Protein AF-A0A0K2VBZ2-F1 (afdb_monomer_lite)

InterPro domains:
  IPR001254 Serine proteases, trypsin domain [PF00089] (47-98)
  IPR009003 Peptidase S1, PA clan [SSF50494] (1-97)
  IPR018114 Serine proteases, trypsin family, histidine active site [PS00134] (87-92)

Structure (mmCIF, N/CA/C/O backbone):
data_AF-A0A0K2VBZ2-F1
#
_entry.id   AF-A0A0K2VBZ2-F1
#
loop_
_atom_site.group_PDB
_atom_site.id
_atom_site.type_symbol
_atom_site.label_atom_id
_atom_site.label_alt_id
_atom_site.label_comp_id
_atom_site.label_asym_id
_atom_site.label_entity_id
_atom_site.label_seq_id
_atom_site.pdbx_PDB_ins_code
_atom_site.Cartn_x
_atom_site.Cartn_y
_atom_site.Cartn_z
_atom_site.occupancy
_atom_site.B_iso_or_equiv
_atom_site.auth_seq_id
_atom_site.auth_comp_id
_atom_site.auth_asym_id
_atom_site.auth_atom_id
_atom_site.pdbx_PDB_model_num
ATOM 1 N N . MET A 1 1 ? -36.863 -5.575 47.079 1.00 74.38 1 MET A N 1
ATOM 2 C CA . MET A 1 1 ? -35.529 -6.224 47.007 1.00 74.38 1 MET A CA 1
ATOM 3 C C . MET A 1 1 ? -35.268 -6.855 45.637 1.00 74.38 1 MET A C 1
ATOM 5 O O . MET A 1 1 ? -34.224 -6.582 45.069 1.00 74.38 1 MET A O 1
ATOM 9 N N . TRP A 1 2 ? -36.214 -7.597 45.046 1.00 80.25 2 TRP A N 1
ATOM 10 C CA . TRP A 1 2 ? -36.056 -8.201 43.707 1.00 80.25 2 TRP A CA 1
ATOM 11 C C . TRP A 1 2 ? -35.955 -7.199 42.537 1.00 80.25 2 TRP A C 1
ATOM 13 O O . TRP A 1 2 ? -35.171 -7.414 41.620 1.00 80.25 2 TRP A O 1
ATOM 23 N N . SER A 1 3 ? -36.660 -6.060 42.592 1.00 87.56 3 SER A N 1
ATOM 24 C CA . SER A 1 3 ? -36.559 -5.019 41.548 1.00 87.56 3 SER A CA 1
ATOM 25 C C . SER A 1 3 ? -35.159 -4.415 41.417 1.00 87.56 3 SER A C 1
ATOM 27 O O . SER A 1 3 ? -34.736 -4.112 40.309 1.00 87.56 3 SER A O 1
ATOM 29 N N . LEU A 1 4 ? -34.418 -4.278 42.524 1.00 85.75 4 LEU A N 1
ATOM 30 C CA . LEU A 1 4 ? -33.027 -3.808 42.498 1.00 85.75 4 LEU A CA 1
ATOM 31 C C . LEU A 1 4 ? -32.098 -4.854 41.870 1.00 85.75 4 LEU A C 1
ATOM 33 O O . LEU A 1 4 ? -31.194 -4.495 41.125 1.00 85.75 4 LEU A O 1
ATOM 37 N N . LEU A 1 5 ? -32.357 -6.143 42.116 1.00 88.69 5 LEU A N 1
ATOM 38 C CA . LEU A 1 5 ? -31.575 -7.239 41.545 1.00 88.69 5 LEU A CA 1
ATOM 39 C C . LEU A 1 5 ? -31.740 -7.310 40.019 1.00 88.69 5 LEU A C 1
ATOM 41 O O . LEU A 1 5 ? -30.753 -7.394 39.295 1.00 88.69 5 LEU A O 1
ATOM 45 N N . LEU A 1 6 ? -32.978 -7.195 39.526 1.00 89.62 6 LEU A N 1
ATOM 46 C CA . LEU A 1 6 ? -33.263 -7.141 38.088 1.00 89.62 6 LEU A CA 1
ATOM 47 C C . LEU A 1 6 ? -32.607 -5.924 37.424 1.00 89.62 6 LEU A C 1
ATOM 49 O O . LEU A 1 6 ? -32.053 -6.047 36.336 1.00 89.62 6 LEU A O 1
ATOM 53 N N . PHE A 1 7 ? -32.609 -4.769 38.093 1.00 88.38 7 PHE A N 1
ATOM 54 C CA . PHE A 1 7 ? -31.997 -3.550 37.566 1.00 88.38 7 PHE A CA 1
ATOM 55 C C . PHE A 1 7 ? -30.469 -3.670 37.433 1.00 88.38 7 PHE A C 1
ATOM 57 O O . PHE A 1 7 ? -29.910 -3.322 36.395 1.00 88.38 7 PHE A O 1
ATOM 64 N N . VAL A 1 8 ? -29.792 -4.232 38.441 1.00 90.94 8 VAL A N 1
ATOM 65 C CA . VAL A 1 8 ? -28.335 -4.472 38.414 1.00 90.94 8 VAL A CA 1
ATOM 66 C C . VAL A 1 8 ? -27.952 -5.486 37.336 1.00 90.94 8 VAL A C 1
ATOM 68 O O . VAL A 1 8 ? -26.952 -5.293 36.642 1.00 90.94 8 VAL A O 1
ATOM 71 N N . ILE A 1 9 ? -28.762 -6.532 37.152 1.00 91.94 9 ILE A N 1
ATOM 72 C CA . ILE A 1 9 ? -28.557 -7.526 36.095 1.00 91.94 9 ILE A CA 1
ATOM 73 C C . ILE A 1 9 ? -28.674 -6.845 34.727 1.00 91.94 9 ILE A C 1
ATOM 75 O O . ILE A 1 9 ? -27.728 -6.891 33.947 1.00 91.94 9 ILE A O 1
ATOM 79 N N . VAL A 1 10 ? -29.768 -6.128 34.456 1.00 91.12 10 VAL A N 1
ATOM 80 C CA . VAL A 1 10 ? -29.979 -5.439 33.169 1.00 91.12 10 VAL A CA 1
ATOM 81 C C . VAL A 1 10 ? -28.853 -4.449 32.857 1.00 91.12 10 VAL A C 1
ATOM 83 O O . VAL A 1 10 ? -28.342 -4.442 31.736 1.00 91.12 10 VAL A O 1
ATOM 86 N N . LEU A 1 11 ? -28.412 -3.654 33.835 1.00 85.75 11 LEU A N 1
ATOM 87 C CA . LEU A 1 11 ? -27.292 -2.730 33.646 1.00 85.75 11 LEU A CA 1
ATOM 88 C C . LEU A 1 11 ? -25.975 -3.461 33.367 1.00 85.75 11 LEU A C 1
ATOM 90 O O . LEU A 1 11 ? -25.229 -3.048 32.481 1.00 85.75 11 LEU A O 1
ATOM 94 N N . SER A 1 12 ? -25.694 -4.556 34.070 1.00 88.44 12 SER A N 1
ATOM 95 C CA . SER A 1 12 ? -24.477 -5.351 33.850 1.00 88.44 12 SER A CA 1
ATOM 96 C C . SER A 1 12 ? -24.455 -5.973 32.452 1.00 88.44 12 SER A C 1
ATOM 98 O O . SER A 1 12 ? -23.457 -5.861 31.744 1.00 88.44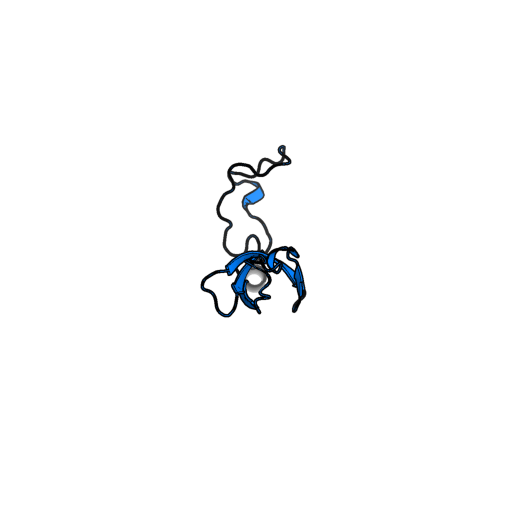 12 SER A O 1
ATOM 100 N N . PHE A 1 13 ? -25.579 -6.548 32.014 1.00 86.19 13 PHE A N 1
ATOM 101 C CA . PHE A 1 13 ? -25.732 -7.085 30.660 1.00 86.19 13 PHE A CA 1
ATOM 102 C C . PHE A 1 13 ? -25.605 -5.990 29.591 1.00 86.19 13 PHE A C 1
ATOM 104 O O . PHE A 1 13 ? -24.954 -6.203 28.573 1.00 86.19 13 PHE A O 1
ATOM 111 N N . SER A 1 14 ? -26.159 -4.799 29.836 1.00 82.44 14 SER A N 1
ATOM 112 C CA . SER A 1 14 ? -26.089 -3.679 28.885 1.00 82.44 14 SER A CA 1
ATOM 113 C C . SER A 1 14 ? -24.660 -3.156 28.713 1.00 82.44 14 SER A C 1
ATOM 115 O O . SER A 1 14 ? -24.217 -2.940 27.587 1.00 82.44 14 SER A O 1
ATOM 117 N N . ASN A 1 15 ? -23.915 -3.007 29.813 1.00 77.25 15 ASN A N 1
ATOM 118 C CA . ASN A 1 15 ? -22.506 -2.597 29.778 1.00 77.25 15 ASN A CA 1
ATOM 119 C C . ASN A 1 15 ?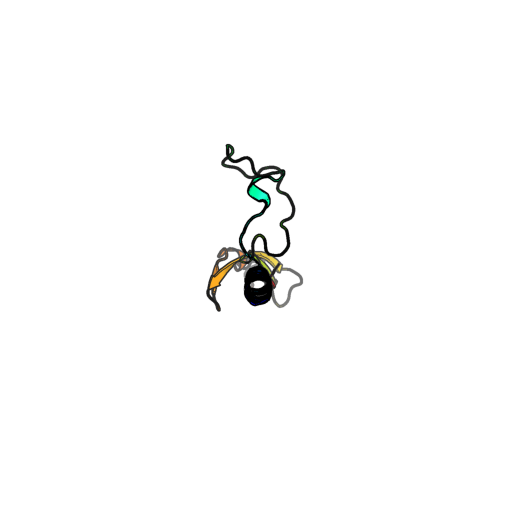 -21.614 -3.659 29.116 1.00 77.25 15 ASN A C 1
ATOM 121 O O . ASN A 1 15 ? -20.714 -3.323 28.349 1.00 77.25 15 ASN A O 1
ATOM 125 N N . PHE A 1 16 ? -21.894 -4.941 29.362 1.00 78.38 16 PHE A N 1
ATOM 126 C CA . PHE A 1 16 ? -21.185 -6.050 28.727 1.00 78.38 16 PHE A CA 1
ATOM 127 C C . PHE A 1 16 ? -21.393 -6.063 27.205 1.00 78.38 16 PHE A C 1
ATOM 129 O O . PHE A 1 16 ? -20.423 -6.099 26.451 1.00 78.38 16 PHE A O 1
ATOM 136 N N . VAL A 1 17 ? -22.639 -5.939 26.734 1.00 76.88 17 VAL A N 1
ATOM 137 C CA . VAL A 1 17 ? -22.951 -5.882 25.293 1.00 76.88 17 VAL A CA 1
ATOM 138 C C . VAL A 1 17 ? -22.320 -4.654 24.616 1.00 76.88 17 VAL A C 1
ATOM 140 O O . VAL A 1 17 ? -21.836 -4.762 23.488 1.00 76.88 17 VAL A O 1
ATOM 143 N N . HIS A 1 18 ? -22.251 -3.506 25.300 1.00 65.44 18 HIS A N 1
ATOM 144 C CA . HIS A 1 18 ? -21.554 -2.319 24.785 1.00 65.44 18 HIS A CA 1
ATOM 145 C C . HIS A 1 18 ? -20.047 -2.562 24.618 1.00 65.44 18 HIS A C 1
ATOM 147 O O . HIS A 1 18 ? -19.485 -2.217 23.582 1.00 65.44 18 HIS A O 1
ATOM 153 N N . SER A 1 19 ? -19.412 -3.223 25.591 1.00 64.88 19 SER A N 1
ATOM 154 C CA . SER A 1 19 ? -17.981 -3.543 25.543 1.00 64.88 19 SER A CA 1
ATOM 155 C C . SER A 1 19 ? -17.631 -4.501 24.394 1.00 64.88 19 SER A C 1
ATOM 157 O O . SER A 1 19 ? -16.626 -4.296 23.718 1.00 64.88 19 SER A O 1
ATOM 159 N N . PHE A 1 20 ? -18.484 -5.487 24.091 1.00 59.84 20 PHE A N 1
ATOM 160 C CA . PHE A 1 20 ? -18.300 -6.360 22.919 1.00 59.84 20 PHE A CA 1
ATOM 161 C C . PHE A 1 20 ? -18.534 -5.636 21.590 1.00 59.84 20 PHE A C 1
ATOM 163 O O . PHE A 1 20 ? -17.838 -5.906 20.613 1.00 59.84 20 PHE A O 1
ATOM 170 N N . SER A 1 21 ? -19.469 -4.684 21.557 1.00 57.12 21 SER A N 1
ATOM 171 C CA . SER A 1 21 ? -19.747 -3.890 20.354 1.00 57.12 21 SER A CA 1
ATOM 172 C C . SER A 1 21 ? -18.574 -2.972 19.991 1.00 57.12 21 SER A C 1
ATOM 174 O O . SER A 1 21 ? -18.307 -2.765 18.812 1.00 57.12 21 SER A O 1
ATOM 176 N N . THR A 1 22 ? -17.836 -2.468 20.988 1.00 54.50 22 THR A N 1
ATOM 177 C CA . THR A 1 22 ? -16.641 -1.634 20.770 1.00 54.50 22 THR A CA 1
ATOM 178 C C . THR A 1 22 ? -15.373 -2.431 20.459 1.00 54.50 22 THR A C 1
ATOM 180 O O . THR A 1 22 ? -14.451 -1.874 19.880 1.00 54.50 22 THR A O 1
ATOM 183 N N . VAL A 1 23 ? -15.302 -3.717 20.828 1.00 53.12 23 VAL A N 1
ATOM 184 C CA . VAL A 1 23 ? -14.116 -4.570 20.587 1.00 53.12 23 VAL A CA 1
ATOM 185 C C . VAL A 1 23 ? -14.150 -5.240 19.206 1.00 53.12 23 VAL A C 1
ATOM 187 O O . VAL A 1 23 ? -13.101 -5.552 18.655 1.00 53.12 23 VAL A O 1
ATOM 190 N N . LEU A 1 24 ? -15.333 -5.441 18.614 1.00 52.47 24 LEU A N 1
ATOM 191 C CA . LEU A 1 24 ? -15.474 -6.090 17.300 1.00 52.47 24 LEU A CA 1
ATOM 192 C C . LEU A 1 24 ? -15.438 -5.129 16.101 1.00 52.47 24 LEU A C 1
ATOM 194 O O . LEU A 1 24 ? -15.449 -5.588 14.963 1.00 52.47 24 LEU A O 1
ATOM 198 N N . TYR A 1 25 ? -15.385 -3.819 16.334 1.00 49.62 25 TYR A N 1
ATOM 199 C CA . TYR A 1 25 ? -15.306 -2.813 15.277 1.00 49.62 25 TYR A CA 1
ATOM 200 C C . TYR A 1 25 ? -14.038 -1.962 15.440 1.00 49.62 25 TYR A C 1
ATOM 202 O O . TYR A 1 25 ? -14.103 -0.759 15.679 1.00 49.62 25 TYR A O 1
ATOM 210 N N . GLU A 1 26 ? -12.864 -2.562 15.223 1.00 53.12 26 GLU A N 1
ATOM 211 C CA . GLU A 1 26 ? -11.827 -1.835 14.478 1.00 53.12 26 GLU A CA 1
ATOM 212 C C . GLU A 1 26 ? -12.403 -1.640 13.077 1.00 53.12 26 GLU A C 1
ATOM 214 O O . GLU A 1 26 ? -12.362 -2.530 12.228 1.00 53.12 26 GLU A O 1
ATOM 219 N N . ALA A 1 27 ? -13.096 -0.523 12.881 1.00 60.38 27 ALA A N 1
ATOM 220 C CA . ALA A 1 27 ? -13.871 -0.266 11.683 1.00 60.38 27 ALA A CA 1
ATOM 221 C C . ALA A 1 27 ? -12.924 0.108 10.529 1.00 60.38 27 ALA A C 1
ATOM 223 O O . ALA A 1 27 ? -12.869 1.257 10.091 1.00 60.38 27 ALA A O 1
ATOM 224 N N . CYS A 1 28 ? -12.140 -0.864 10.062 1.00 62.91 28 CYS A N 1
ATOM 225 C CA . CYS A 1 28 ? -11.287 -0.717 8.899 1.00 62.91 28 CYS A CA 1
ATOM 226 C C . CYS A 1 28 ? -12.151 -0.335 7.685 1.00 62.91 28 CYS A C 1
ATOM 228 O O . CYS A 1 28 ? -13.239 -0.876 7.478 1.00 62.91 28 CYS A O 1
ATOM 230 N N . GLY A 1 29 ? -11.707 0.647 6.904 1.00 64.81 29 GLY A N 1
ATOM 231 C CA . GLY A 1 29 ? -12.421 1.062 5.692 1.00 64.81 29 GLY A CA 1
ATOM 232 C C . GLY A 1 29 ? -13.625 1.968 5.944 1.00 64.81 29 GLY A C 1
ATOM 233 O O . GLY A 1 29 ? -14.361 2.283 5.008 1.00 64.81 29 GLY A O 1
ATOM 234 N N . SER A 1 30 ? -13.815 2.425 7.183 1.00 62.50 30 SER A N 1
ATOM 235 C CA . SER A 1 30 ? -14.693 3.557 7.479 1.00 62.50 30 SER A CA 1
ATOM 236 C C . SER A 1 30 ? -13.854 4.816 7.357 1.00 62.50 30 SER A C 1
ATOM 238 O O . SER A 1 30 ? -13.043 5.085 8.235 1.00 62.50 30 SER A O 1
ATOM 240 N N . SER A 1 31 ? -14.024 5.593 6.286 1.00 59.81 31 SER A N 1
ATOM 241 C CA . SER A 1 31 ? -13.348 6.887 6.208 1.00 59.81 31 SER A CA 1
ATOM 242 C C . SER A 1 31 ? -14.001 7.874 7.184 1.00 59.81 31 SER A C 1
ATOM 244 O O . SER A 1 31 ? -15.156 8.258 6.963 1.00 59.81 31 SER A O 1
ATOM 246 N N . PRO A 1 32 ? -13.302 8.334 8.247 1.00 55.53 32 PRO A N 1
ATOM 247 C CA . PRO A 1 32 ? -13.814 9.384 9.131 1.00 55.53 32 PRO A CA 1
ATOM 248 C C . PRO A 1 32 ? -13.861 10.745 8.409 1.00 55.53 32 PRO A C 1
ATOM 250 O O . PRO A 1 32 ? -14.445 11.710 8.906 1.00 55.53 32 PRO A O 1
ATOM 253 N N . SER A 1 33 ? -13.281 10.822 7.204 1.00 57.03 33 SER A N 1
ATOM 254 C CA . SER A 1 33 ? -13.097 12.034 6.404 1.00 57.03 33 SER A CA 1
ATOM 255 C C . SER A 1 33 ? -14.373 12.609 5.778 1.00 57.03 33 SER A C 1
ATOM 257 O O . SER A 1 33 ? -14.335 13.677 5.168 1.00 57.03 33 SER A O 1
ATOM 259 N N . MET A 1 34 ? -15.544 12.003 6.011 1.00 54.75 34 MET A N 1
ATOM 260 C CA . MET A 1 34 ? -16.846 12.573 5.616 1.00 54.75 34 MET A CA 1
ATOM 261 C C . MET A 1 34 ? -17.051 14.036 6.078 1.00 54.75 34 MET A C 1
ATOM 263 O O . MET A 1 34 ? -17.891 14.728 5.511 1.00 54.75 34 MET A O 1
ATOM 267 N N . ASN A 1 35 ? -16.276 14.531 7.057 1.00 53.84 35 ASN A N 1
ATOM 268 C CA . ASN A 1 35 ? -16.290 15.932 7.503 1.00 53.84 35 ASN A CA 1
ATOM 269 C C . ASN A 1 35 ? -14.894 16.593 7.640 1.00 53.84 35 ASN A C 1
ATOM 271 O O . ASN A 1 35 ? -14.787 17.650 8.267 1.00 53.84 35 ASN A O 1
ATOM 275 N N . LEU A 1 36 ? -13.820 16.013 7.082 1.00 57.41 36 LEU A N 1
ATOM 276 C CA . LEU A 1 36 ? -12.452 16.548 7.209 1.00 57.41 36 LEU A CA 1
ATOM 277 C C . LEU A 1 36 ? -12.009 17.389 5.993 1.00 57.41 36 LEU A C 1
ATOM 279 O O . LEU A 1 36 ? -12.540 17.299 4.885 1.00 57.41 36 LEU A O 1
ATOM 283 N N . LYS A 1 37 ? -11.003 18.248 6.219 1.00 58.22 37 LYS A N 1
ATOM 284 C CA . LYS A 1 37 ? -10.351 19.095 5.202 1.00 58.22 37 LYS A CA 1
ATOM 285 C C . LYS A 1 37 ? -9.871 18.240 4.016 1.00 58.22 37 LYS A C 1
ATOM 287 O O . LYS A 1 37 ? -9.050 17.357 4.203 1.00 58.22 37 LYS A O 1
ATOM 292 N N . GLY A 1 38 ? -10.318 18.562 2.799 1.00 56.31 38 GLY A N 1
ATOM 293 C CA . GLY A 1 38 ? -9.845 17.939 1.548 1.00 56.31 38 GLY A CA 1
ATOM 294 C C . GLY A 1 38 ? -10.914 17.141 0.794 1.00 56.31 38 GLY A C 1
ATOM 295 O O . GLY A 1 38 ? -10.840 17.028 -0.431 1.00 56.31 38 GLY A O 1
ATOM 296 N N . CYS A 1 39 ? -11.963 16.688 1.484 1.00 61.12 39 CYS A N 1
ATOM 297 C CA . CYS A 1 39 ? -13.138 16.079 0.865 1.00 61.12 39 CYS A CA 1
ATOM 298 C C . CYS A 1 39 ? -14.191 17.155 0.573 1.00 61.12 39 CYS A C 1
ATOM 300 O O . CYS A 1 39 ? -14.914 17.609 1.455 1.00 61.12 39 CYS A O 1
ATOM 302 N N . ASN A 1 40 ? -14.275 17.592 -0.684 1.00 65.31 40 ASN A N 1
ATOM 303 C CA . ASN A 1 40 ? -15.375 18.433 -1.147 1.00 65.31 40 ASN A CA 1
ATOM 304 C C . ASN A 1 40 ? -16.392 17.541 -1.878 1.00 65.31 40 ASN A C 1
ATOM 306 O O . ASN A 1 40 ? -16.140 17.199 -3.030 1.00 65.31 40 ASN A O 1
ATOM 310 N N . PRO A 1 41 ? -17.547 17.198 -1.276 1.00 66.56 41 PRO A N 1
ATOM 311 C CA . PRO A 1 41 ? -18.532 16.301 -1.891 1.00 66.56 41 PRO A CA 1
ATOM 312 C C . PRO A 1 41 ? -19.192 16.887 -3.150 1.00 66.56 41 PRO A C 1
ATOM 314 O O . PRO A 1 41 ? -19.896 16.183 -3.866 1.00 66.56 41 PRO A O 1
ATOM 317 N N . ARG A 1 42 ? -18.976 18.178 -3.437 1.00 70.50 42 ARG A N 1
ATOM 318 C CA . ARG A 1 42 ? -19.408 18.841 -4.679 1.00 70.50 42 ARG A CA 1
ATOM 319 C C . ARG A 1 42 ? -18.317 18.877 -5.753 1.00 70.50 42 ARG A C 1
ATOM 321 O O . ARG A 1 42 ? -18.570 19.357 -6.853 1.00 70.50 42 ARG A O 1
ATOM 328 N N . SER A 1 43 ? -17.110 18.411 -5.440 1.00 69.62 43 SER A N 1
ATOM 329 C CA . SER A 1 43 ? -15.988 18.298 -6.368 1.00 69.62 43 SER A CA 1
ATOM 330 C C . SER A 1 43 ? -15.729 16.826 -6.661 1.00 69.62 43 SER A C 1
ATOM 332 O O . SER A 1 43 ? -15.422 16.056 -5.760 1.00 69.62 43 SER A O 1
ATOM 334 N N . ASN A 1 44 ? -15.744 16.445 -7.937 1.00 70.44 44 ASN A N 1
ATOM 335 C CA . ASN A 1 44 ? -15.329 15.102 -8.367 1.00 70.44 44 ASN A CA 1
ATOM 336 C C . ASN A 1 44 ? -13.801 14.909 -8.335 1.00 70.44 44 ASN A C 1
ATOM 338 O O . ASN A 1 44 ? -13.286 13.899 -8.808 1.00 70.44 44 ASN A O 1
ATOM 342 N N . ARG A 1 45 ? -13.056 15.898 -7.829 1.00 71.38 45 ARG A N 1
ATOM 343 C CA . ARG A 1 45 ? -11.599 15.884 -7.758 1.00 71.38 45 ARG A CA 1
ATOM 344 C C . ARG A 1 45 ? -11.144 16.082 -6.322 1.00 71.38 45 ARG A C 1
ATOM 346 O O . ARG A 1 45 ? -11.486 17.089 -5.700 1.00 71.38 45 ARG A O 1
ATOM 353 N N . VAL A 1 46 ? -10.311 15.159 -5.850 1.00 68.81 46 VAL A N 1
ATOM 354 C CA . VAL A 1 46 ? -9.540 15.328 -4.617 1.00 68.81 46 VAL A CA 1
ATOM 355 C C . VAL A 1 46 ? -8.467 16.383 -4.879 1.00 68.81 46 VAL A C 1
ATOM 357 O O . VAL A 1 46 ? -7.611 16.224 -5.750 1.00 68.81 46 VAL A O 1
ATOM 360 N N . THR A 1 47 ? -8.528 17.493 -4.154 1.00 77.62 47 THR A N 1
ATOM 361 C CA . THR A 1 47 ? -7.544 18.580 -4.224 1.00 77.62 47 THR A CA 1
ATOM 362 C C . THR A 1 47 ? -7.083 18.905 -2.817 1.00 77.62 47 THR A C 1
ATOM 364 O O . THR A 1 47 ? -7.934 19.053 -1.944 1.00 77.62 47 THR A O 1
ATOM 367 N N . ASN A 1 48 ? -5.772 19.061 -2.608 1.00 73.69 48 ASN A N 1
ATOM 368 C CA . ASN A 1 48 ? -5.174 19.255 -1.279 1.00 73.69 48 ASN A CA 1
ATOM 369 C C . ASN A 1 48 ? -5.482 18.086 -0.327 1.00 73.69 48 ASN A C 1
ATOM 371 O O . ASN A 1 48 ? -6.044 18.292 0.746 1.00 73.69 48 ASN A O 1
ATOM 375 N N . GLY A 1 49 ? -5.163 16.859 -0.758 1.00 75.38 49 GLY A N 1
ATOM 376 C CA . GLY A 1 49 ? -5.335 15.664 0.069 1.00 75.38 49 GLY A CA 1
ATOM 377 C C . GLY A 1 49 ? -4.623 15.786 1.421 1.00 75.38 49 GLY A C 1
ATOM 378 O O . GLY A 1 49 ? -3.653 16.532 1.562 1.00 75.38 49 GLY A O 1
ATOM 379 N N . VAL A 1 50 ? -5.125 15.050 2.408 1.00 78.75 50 VAL A N 1
ATOM 380 C CA . VAL A 1 50 ? -4.544 14.936 3.752 1.00 78.75 50 VAL A CA 1
ATOM 381 C C . VAL A 1 50 ? -3.994 13.527 3.955 1.00 78.75 50 VAL A C 1
ATOM 383 O O . VAL A 1 50 ? -4.352 12.612 3.214 1.00 78.75 50 VAL A O 1
ATOM 386 N N . ALA A 1 51 ? -3.099 13.359 4.929 1.00 82.50 51 ALA A N 1
ATOM 387 C CA . ALA A 1 51 ? -2.653 12.029 5.328 1.00 82.50 51 ALA A CA 1
ATOM 388 C C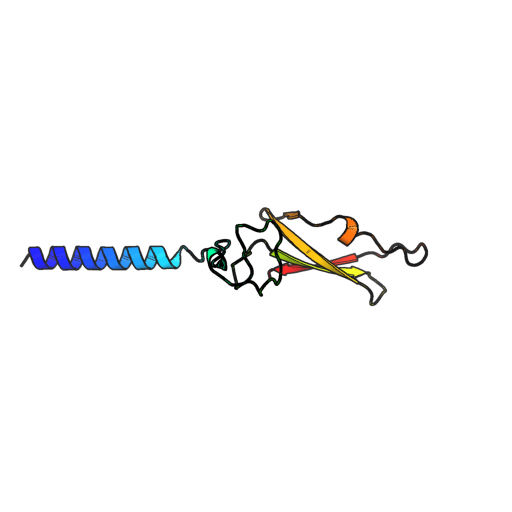 . ALA A 1 51 ? -3.851 11.220 5.851 1.00 82.50 51 ALA A C 1
ATOM 390 O O . ALA A 1 51 ? -4.654 11.757 6.613 1.00 82.50 51 ALA A O 1
ATOM 391 N N . ALA A 1 52 ? -3.959 9.963 5.420 1.00 79.94 52 ALA A N 1
ATOM 392 C CA . ALA A 1 52 ? -4.979 9.043 5.906 1.00 79.94 52 ALA A CA 1
ATOM 393 C C . ALA A 1 52 ? -4.647 8.575 7.331 1.00 79.94 52 ALA A C 1
ATOM 395 O O . ALA A 1 52 ? -3.470 8.422 7.677 1.00 79.94 52 ALA A O 1
ATOM 396 N N . GLU A 1 53 ? -5.672 8.341 8.145 1.00 78.56 53 GLU A N 1
ATOM 397 C CA . GLU A 1 53 ? -5.502 7.722 9.462 1.00 78.56 53 GLU A CA 1
ATOM 398 C C . GLU A 1 53 ? -5.242 6.210 9.337 1.00 78.56 53 GLU A C 1
ATOM 400 O O . GLU A 1 53 ? -5.585 5.570 8.338 1.00 78.56 53 GLU A O 1
ATOM 405 N N . ILE A 1 54 ? -4.635 5.614 10.368 1.00 79.56 54 ILE A N 1
ATOM 406 C CA . ILE A 1 54 ? -4.409 4.163 10.414 1.00 79.56 54 ILE A CA 1
ATOM 407 C C . ILE A 1 54 ? -5.763 3.446 10.329 1.00 79.56 54 ILE A C 1
ATOM 409 O O . ILE A 1 54 ? -6.678 3.734 11.098 1.00 79.56 54 ILE A O 1
ATOM 413 N N . GLY A 1 55 ? -5.884 2.507 9.388 1.00 79.50 55 GLY A N 1
ATOM 414 C CA . GLY A 1 55 ? -7.117 1.749 9.153 1.00 79.50 55 GLY A CA 1
ATOM 415 C C . GLY A 1 55 ? -8.175 2.471 8.308 1.00 79.50 55 GLY A C 1
ATOM 416 O O . GLY A 1 55 ? -9.200 1.862 7.994 1.00 79.50 55 GLY A O 1
ATOM 417 N N . GLU A 1 56 ? -7.933 3.719 7.884 1.00 82.12 56 GLU A N 1
ATOM 418 C CA . GLU A 1 56 ? -8.874 4.483 7.055 1.00 82.12 56 GLU A CA 1
ATOM 419 C C . GLU A 1 56 ? -9.050 3.858 5.662 1.00 82.12 56 GLU A C 1
ATOM 421 O O . GLU A 1 56 ? -10.174 3.704 5.183 1.00 82.12 56 GLU A O 1
ATOM 426 N N . ILE A 1 57 ? -7.940 3.452 5.033 1.00 87.12 57 ILE A N 1
ATOM 427 C CA . ILE A 1 57 ? -7.909 2.796 3.718 1.00 87.12 57 ILE A CA 1
ATOM 428 C C . ILE A 1 57 ? -7.195 1.439 3.858 1.00 87.12 57 ILE A C 1
ATOM 430 O O . ILE A 1 57 ? -6.055 1.284 3.429 1.00 87.12 57 ILE A O 1
ATOM 434 N N . PRO A 1 58 ? -7.835 0.429 4.469 1.00 87.88 58 PRO A N 1
ATOM 435 C CA . PRO A 1 58 ? -7.160 -0.798 4.901 1.00 87.88 58 PRO A CA 1
ATOM 436 C C . PRO A 1 58 ? -6.745 -1.715 3.747 1.00 87.88 58 PRO A C 1
ATOM 438 O O . PRO A 1 58 ? -5.951 -2.630 3.933 1.00 87.88 58 PRO A O 1
ATOM 441 N N . TRP A 1 59 ? -7.290 -1.496 2.551 1.00 91.62 59 TRP A N 1
ATOM 442 C CA . TRP A 1 59 ? -6.878 -2.206 1.344 1.00 91.62 59 TRP A CA 1
ATOM 443 C C . TRP A 1 59 ? -5.681 -1.550 0.651 1.00 91.62 59 TRP A C 1
ATOM 445 O O . TRP A 1 59 ? -5.164 -2.149 -0.289 1.00 91.62 59 TRP A O 1
ATOM 455 N N . GLN A 1 60 ? -5.244 -0.354 1.062 1.00 93.38 60 GLN A N 1
ATOM 456 C CA . GLN A 1 60 ? -4.095 0.317 0.458 1.00 93.38 60 GLN A CA 1
ATOM 457 C C . GLN A 1 60 ? -2.797 -0.402 0.820 1.00 93.38 60 GLN A C 1
ATOM 459 O O . GLN A 1 60 ? -2.538 -0.722 1.978 1.00 93.38 60 GLN A O 1
ATOM 464 N N . ILE A 1 61 ? -1.945 -0.600 -0.181 1.00 93.88 61 ILE A N 1
ATOM 465 C CA . ILE A 1 61 ? -0.611 -1.167 0.010 1.00 93.88 61 ILE A CA 1
ATOM 466 C C . ILE A 1 61 ? 0.446 -0.355 -0.738 1.00 93.88 61 ILE A C 1
ATOM 468 O O . ILE A 1 61 ? 0.157 0.309 -1.740 1.00 93.88 61 ILE A O 1
ATOM 472 N N . SER A 1 62 ? 1.679 -0.448 -0.253 1.00 93.44 62 SER A N 1
ATOM 473 C CA . SER A 1 62 ? 2.875 0.017 -0.946 1.00 93.44 62 SER A CA 1
ATOM 474 C C . SER A 1 62 ? 3.577 -1.171 -1.603 1.00 93.44 62 SER A C 1
ATOM 476 O O . SER A 1 62 ? 3.789 -2.206 -0.964 1.00 93.44 62 SER A O 1
ATOM 478 N N . LEU A 1 63 ? 3.921 -1.021 -2.881 1.00 92.12 63 LEU A N 1
ATOM 479 C CA . LEU A 1 63 ? 4.711 -1.970 -3.661 1.00 92.12 63 LEU A CA 1
ATOM 480 C C . LEU A 1 63 ? 6.084 -1.371 -3.930 1.00 92.12 63 LEU A C 1
ATOM 482 O O . LEU A 1 63 ? 6.188 -0.355 -4.619 1.00 92.12 63 LEU A O 1
ATOM 486 N N . ALA A 1 64 ? 7.130 -2.026 -3.444 1.00 90.38 64 ALA A N 1
ATOM 487 C CA . ALA A 1 64 ? 8.502 -1.739 -3.825 1.00 90.38 64 ALA A CA 1
ATOM 488 C C . ALA A 1 64 ? 8.983 -2.819 -4.799 1.00 90.38 64 ALA A C 1
ATOM 490 O O . ALA A 1 64 ? 9.078 -3.996 -4.452 1.00 90.38 64 ALA A O 1
ATOM 491 N N . VAL A 1 65 ? 9.283 -2.407 -6.028 1.00 86.62 65 VAL A N 1
ATOM 492 C CA . VAL A 1 65 ? 9.815 -3.268 -7.085 1.00 86.62 65 VAL A CA 1
ATOM 493 C C . VAL A 1 65 ? 11.296 -2.961 -7.237 1.00 86.62 65 VAL A C 1
ATOM 495 O O . VAL A 1 65 ? 11.677 -1.836 -7.565 1.00 86.62 65 VAL A O 1
ATOM 498 N N . ARG A 1 66 ? 12.148 -3.950 -6.976 1.00 85.12 66 ARG A N 1
ATOM 499 C CA . ARG A 1 66 ? 13.606 -3.821 -7.083 1.00 85.12 66 ARG A CA 1
ATOM 500 C C . ARG A 1 66 ? 14.086 -4.589 -8.300 1.00 85.12 66 ARG A C 1
ATOM 502 O O . ARG A 1 66 ? 13.772 -5.766 -8.440 1.00 85.12 66 ARG A O 1
ATOM 509 N N . TYR A 1 67 ? 14.866 -3.944 -9.158 1.00 82.94 67 TYR A N 1
ATOM 510 C CA . TYR A 1 67 ? 15.471 -4.615 -10.302 1.00 82.94 67 TYR A CA 1
ATOM 511 C C . TYR A 1 67 ? 16.784 -5.275 -9.865 1.00 82.94 67 TYR A C 1
ATOM 513 O O . TYR A 1 67 ? 17.710 -4.617 -9.386 1.00 82.94 67 TYR A O 1
ATOM 521 N N . LEU A 1 68 ? 16.870 -6.592 -10.009 1.00 82.00 68 LEU A N 1
ATOM 522 C CA . LEU A 1 68 ? 18.036 -7.369 -9.607 1.00 82.00 68 LEU A CA 1
ATOM 523 C C . LEU A 1 68 ? 19.257 -7.007 -10.454 1.00 82.00 68 LEU A C 1
ATOM 525 O O . LEU A 1 68 ? 19.183 -6.928 -11.677 1.00 82.00 68 LEU A O 1
ATOM 529 N N . GLY A 1 69 ? 20.402 -6.822 -9.798 1.00 79.06 69 GLY A N 1
ATOM 530 C CA . GLY A 1 69 ? 21.645 -6.430 -10.469 1.00 79.06 69 GLY A CA 1
ATOM 531 C C . GLY A 1 69 ? 21.767 -4.930 -10.758 1.00 79.06 69 GLY A C 1
ATOM 532 O O . GLY A 1 69 ? 22.717 -4.524 -11.424 1.00 79.06 69 GLY A O 1
ATOM 533 N N . THR A 1 70 ? 20.856 -4.099 -10.242 1.00 78.00 70 THR A N 1
ATOM 534 C CA . THR A 1 70 ? 20.957 -2.632 -10.258 1.00 78.00 70 THR A CA 1
ATOM 535 C C . THR A 1 70 ? 20.508 -2.039 -8.916 1.00 78.00 70 THR A C 1
ATOM 537 O O . THR A 1 70 ? 19.934 -2.720 -8.070 1.00 78.00 70 THR A O 1
ATOM 540 N N . THR A 1 71 ? 20.806 -0.759 -8.695 1.00 80.50 71 THR A N 1
ATOM 541 C CA . THR A 1 71 ? 20.289 0.034 -7.568 1.00 80.50 71 THR A CA 1
ATOM 542 C C . THR A 1 71 ? 18.962 0.725 -7.895 1.00 80.50 71 THR A C 1
ATOM 544 O O . THR A 1 71 ? 18.390 1.399 -7.038 1.00 80.50 71 THR A O 1
ATOM 547 N N . SER A 1 72 ? 18.470 0.573 -9.126 1.00 78.56 72 SER A N 1
ATOM 548 C CA . SER A 1 72 ? 17.194 1.117 -9.589 1.00 78.56 72 SER A CA 1
ATOM 549 C C . SER A 1 72 ? 15.999 0.283 -9.110 1.00 78.56 72 SER A C 1
ATOM 551 O O . SER A 1 72 ? 16.086 -0.930 -8.916 1.00 78.56 72 SER A O 1
ATOM 553 N N . GLY A 1 73 ? 14.848 0.935 -8.981 1.00 79.50 73 GLY A N 1
ATOM 554 C CA . GLY A 1 73 ? 13.579 0.300 -8.646 1.00 79.50 73 GLY A CA 1
ATOM 555 C C . GLY A 1 73 ? 12.407 1.242 -8.896 1.00 79.50 73 GLY A C 1
ATOM 556 O O . GLY A 1 73 ? 12.606 2.407 -9.248 1.00 79.50 73 GLY A O 1
ATOM 557 N N . ALA A 1 74 ? 11.195 0.736 -8.702 1.00 84.31 74 ALA A N 1
ATOM 558 C CA . ALA A 1 74 ? 9.960 1.501 -8.780 1.00 84.31 74 ALA A CA 1
ATOM 559 C C . ALA A 1 74 ? 9.171 1.369 -7.473 1.00 84.31 74 ALA A C 1
ATOM 561 O O . ALA A 1 74 ? 9.160 0.312 -6.842 1.00 84.31 74 ALA A O 1
ATOM 562 N N . SER A 1 75 ? 8.490 2.447 -7.092 1.00 89.50 75 SER A N 1
ATOM 563 C CA . SER A 1 75 ? 7.515 2.436 -6.002 1.00 89.50 75 SER A CA 1
ATOM 564 C C . SER A 1 75 ? 6.126 2.658 -6.581 1.00 89.50 75 SER A C 1
ATOM 5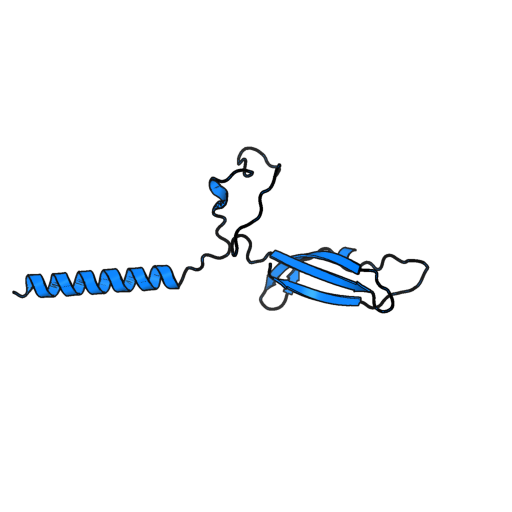66 O O . SER A 1 75 ? 5.890 3.648 -7.275 1.00 89.50 75 SER A O 1
ATOM 568 N N . CYS A 1 76 ? 5.214 1.744 -6.279 1.00 92.50 76 CYS A N 1
ATOM 569 C CA . CYS A 1 76 ? 3.844 1.733 -6.768 1.00 92.50 76 CYS A CA 1
ATOM 570 C C . CYS A 1 76 ? 2.843 1.564 -5.621 1.00 92.50 76 CYS A C 1
ATOM 572 O O . CYS A 1 76 ? 3.198 1.198 -4.503 1.00 92.50 76 CYS A O 1
ATOM 574 N N . GLY A 1 77 ? 1.567 1.813 -5.913 1.00 94.06 77 GLY A N 1
ATOM 575 C CA . GLY A 1 77 ? 0.456 1.457 -5.032 1.00 94.06 77 GLY A CA 1
ATOM 576 C C . GLY A 1 77 ? -0.251 0.178 -5.480 1.00 94.06 77 GLY A C 1
ATOM 577 O O . GLY A 1 77 ? -0.029 -0.331 -6.582 1.00 94.06 77 GLY A O 1
ATOM 578 N N . GLY A 1 78 ? -1.160 -0.313 -4.647 1.00 94.44 78 GLY A N 1
ATOM 579 C CA . GLY A 1 78 ? -2.066 -1.404 -4.996 1.00 94.44 78 GLY A CA 1
ATOM 580 C C . GLY A 1 78 ? -3.248 -1.501 -4.038 1.00 94.44 78 GLY A C 1
ATOM 581 O O . GLY A 1 78 ? -3.333 -0.755 -3.061 1.00 94.44 78 GLY A O 1
ATOM 582 N N . SER A 1 79 ? -4.165 -2.421 -4.327 1.00 95.12 79 SER A N 1
ATOM 583 C CA . SER A 1 79 ? -5.328 -2.693 -3.483 1.00 95.12 79 SER A CA 1
ATOM 584 C C . SER A 1 79 ? -5.508 -4.181 -3.221 1.00 95.12 79 SER A C 1
ATOM 586 O O . SER A 1 79 ? -5.493 -4.98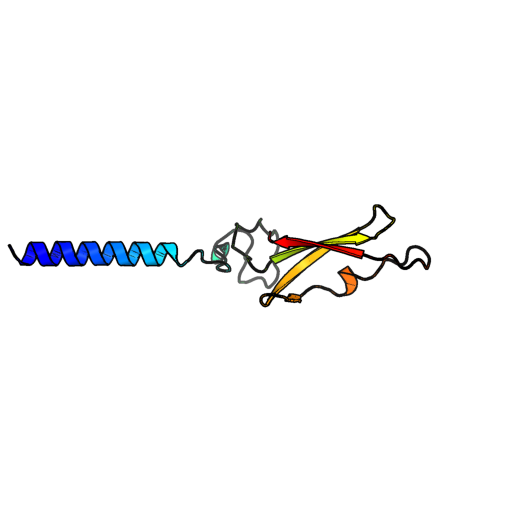1 -4.157 1.00 95.12 79 SER A O 1
ATOM 588 N N . ILE A 1 80 ? -5.715 -4.549 -1.958 1.00 93.94 80 ILE A N 1
ATOM 589 C CA . ILE A 1 80 ? -6.087 -5.914 -1.565 1.00 93.94 80 ILE A CA 1
ATOM 590 C C . ILE A 1 80 ? -7.498 -6.205 -2.086 1.00 93.94 80 ILE A C 1
ATOM 592 O O . ILE A 1 80 ? -8.451 -5.528 -1.709 1.00 93.94 80 ILE A O 1
ATOM 596 N N . ILE A 1 81 ? -7.630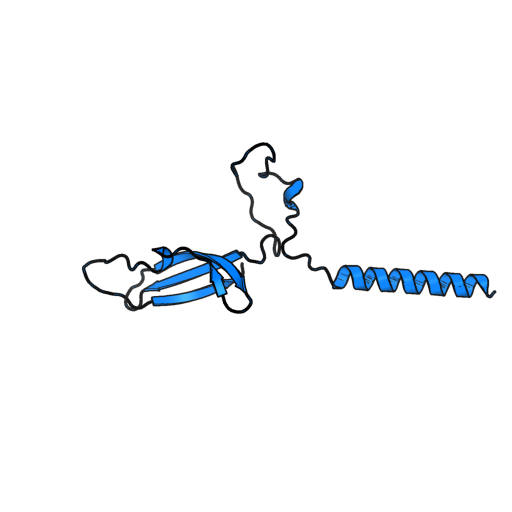 -7.209 -2.956 1.00 95.06 81 ILE A N 1
ATOM 597 C CA . ILE A 1 81 ? -8.922 -7.629 -3.535 1.00 95.06 81 ILE A CA 1
ATOM 598 C C . ILE A 1 81 ? -9.360 -9.019 -3.058 1.00 95.06 81 ILE A C 1
ATOM 600 O O . ILE A 1 81 ? -10.521 -9.392 -3.211 1.00 95.06 81 ILE A O 1
ATOM 604 N N . SER A 1 82 ? -8.442 -9.792 -2.475 1.00 93.62 82 SER A N 1
ATOM 605 C CA . SER A 1 82 ? -8.719 -11.068 -1.815 1.00 93.62 82 SER A CA 1
ATOM 606 C C . SER A 1 82 ? -7.634 -11.369 -0.774 1.00 93.62 82 SER A C 1
ATOM 608 O O . SER A 1 82 ? -6.649 -10.643 -0.657 1.00 93.62 82 SER A O 1
ATOM 610 N N . SER A 1 83 ? -7.767 -12.486 -0.058 1.00 92.94 83 SER A N 1
ATOM 611 C CA . SER A 1 83 ? -6.761 -12.966 0.900 1.00 92.94 83 SER A CA 1
ATOM 612 C C . SER A 1 83 ? -5.391 -13.277 0.282 1.00 92.94 83 SER A C 1
ATOM 614 O O . SER A 1 83 ? -4.434 -13.506 1.013 1.00 92.94 83 SER A O 1
ATOM 616 N N . ASN A 1 84 ? -5.295 -13.361 -1.046 1.00 93.62 84 ASN A N 1
ATOM 617 C CA . ASN A 1 84 ? -4.076 -13.749 -1.753 1.00 93.62 84 ASN A CA 1
ATOM 618 C C . ASN A 1 84 ? -3.889 -13.019 -3.091 1.00 93.62 84 ASN A C 1
ATOM 620 O O . ASN A 1 84 ? -3.125 -13.479 -3.936 1.00 93.62 84 ASN A O 1
ATOM 624 N N . SER A 1 85 ? -4.628 -11.941 -3.344 1.00 93.69 85 SER A N 1
ATOM 625 C CA . SER A 1 85 ? -4.562 -11.220 -4.615 1.00 93.69 85 SER A CA 1
ATOM 626 C C . SER A 1 85 ? -4.639 -9.725 -4.394 1.00 93.69 85 SER A C 1
ATOM 628 O O . SER A 1 85 ? -5.451 -9.223 -3.611 1.00 93.69 85 SER A O 1
ATOM 630 N N . ILE A 1 86 ? -3.792 -9.021 -5.138 1.00 94.81 86 ILE A N 1
ATOM 631 C CA . ILE A 1 86 ? -3.677 -7.572 -5.113 1.00 94.81 86 ILE A CA 1
ATOM 632 C C . ILE A 1 86 ? -3.787 -7.042 -6.528 1.00 94.81 86 ILE A C 1
ATOM 634 O O . ILE A 1 86 ? -3.159 -7.552 -7.455 1.00 94.81 86 ILE A O 1
ATOM 638 N N . LEU A 1 87 ? -4.605 -6.007 -6.673 1.00 95.31 87 LEU A N 1
ATOM 639 C CA . LEU A 1 87 ? -4.749 -5.260 -7.905 1.00 95.31 87 LEU A CA 1
ATOM 640 C C . LEU A 1 87 ? -3.723 -4.125 -7.932 1.00 95.31 87 LEU A C 1
ATOM 642 O O . LEU A 1 87 ? -3.629 -3.343 -6.987 1.00 95.31 87 LEU A O 1
ATOM 646 N N . THR A 1 88 ? -2.972 -4.017 -9.023 1.00 94.38 88 THR A N 1
ATOM 647 C CA . THR A 1 88 ? -2.029 -2.921 -9.281 1.00 94.38 88 THR A CA 1
ATOM 648 C C . THR A 1 88 ? -1.927 -2.656 -10.787 1.00 94.38 88 THR A C 1
ATOM 650 O O . THR A 1 88 ? -2.555 -3.351 -11.590 1.00 94.38 88 THR A O 1
ATOM 653 N N . ALA A 1 89 ? -1.176 -1.632 -11.182 1.00 92.19 89 ALA A N 1
ATOM 654 C CA . ALA A 1 89 ? -0.962 -1.302 -12.582 1.00 92.19 89 ALA A CA 1
ATOM 655 C C . ALA A 1 89 ? 0.111 -2.205 -13.211 1.00 92.19 89 ALA A C 1
ATOM 657 O O . ALA A 1 89 ? 1.143 -2.470 -12.601 1.00 92.19 89 ALA A O 1
ATOM 658 N N . ALA A 1 90 ? -0.102 -2.629 -14.461 1.00 89.38 90 ALA A N 1
ATOM 659 C CA . ALA A 1 90 ? 0.856 -3.470 -15.185 1.00 89.38 90 ALA A CA 1
ATOM 660 C C . ALA A 1 90 ? 2.240 -2.809 -15.314 1.00 89.38 90 ALA A C 1
ATOM 662 O O . ALA A 1 90 ? 3.252 -3.464 -15.091 1.00 89.38 90 ALA A O 1
ATOM 663 N N . HIS A 1 91 ? 2.274 -1.493 -15.553 1.00 87.75 91 HIS A N 1
ATOM 664 C CA . HIS A 1 91 ? 3.517 -0.736 -15.726 1.00 87.75 91 HIS A CA 1
ATOM 665 C C . HIS A 1 91 ? 4.404 -0.674 -14.477 1.00 87.75 91 HIS A C 1
ATOM 667 O O . HIS A 1 91 ? 5.542 -0.229 -14.564 1.00 87.75 91 HIS A O 1
ATOM 673 N N . CYS A 1 92 ? 3.917 -1.115 -13.313 1.00 86.56 92 CYS A N 1
ATOM 674 C CA . CYS A 1 92 ? 4.763 -1.280 -12.132 1.00 86.56 92 CYS A CA 1
ATOM 675 C C . CYS A 1 92 ? 5.808 -2.392 -12.310 1.00 86.56 92 CYS A C 1
ATOM 677 O O . CYS A 1 92 ? 6.778 -2.435 -11.559 1.00 86.56 92 CYS A O 1
ATOM 679 N N . PHE A 1 93 ? 5.608 -3.274 -13.295 1.00 81.06 93 PHE A N 1
ATOM 680 C CA . PHE A 1 93 ? 6.505 -4.378 -13.638 1.00 81.06 93 PHE A CA 1
ATOM 681 C C . PHE A 1 93 ? 7.109 -4.247 -15.036 1.00 81.06 93 PHE A C 1
ATOM 683 O O . PHE A 1 93 ? 7.845 -5.140 -15.461 1.00 81.06 93 PHE A O 1
ATOM 690 N N . ASP A 1 94 ? 6.809 -3.165 -15.755 1.00 76.00 94 ASP A N 1
ATOM 691 C CA . ASP A 1 94 ? 7.475 -2.897 -17.020 1.00 76.00 94 ASP A CA 1
ATOM 692 C C . ASP A 1 94 ? 8.933 -2.586 -16.686 1.00 76.00 94 ASP A C 1
ATOM 694 O O . ASP A 1 94 ? 9.243 -1.575 -16.056 1.00 76.00 94 ASP A O 1
ATOM 698 N N . ALA A 1 95 ? 9.840 -3.490 -17.063 1.00 62.22 95 ALA A N 1
ATOM 699 C CA . ALA A 1 95 ? 11.255 -3.180 -17.026 1.00 62.22 95 ALA A CA 1
ATOM 700 C C . ALA A 1 95 ? 11.448 -1.969 -17.935 1.00 62.22 95 ALA A C 1
ATOM 702 O O . ALA A 1 95 ? 11.224 -2.064 -19.144 1.00 62.22 95 ALA A O 1
ATOM 703 N N . ASP A 1 96 ? 11.853 -0.837 -17.361 1.00 58.62 96 ASP A N 1
ATOM 704 C CA . ASP A 1 96 ? 12.432 0.233 -18.154 1.00 58.62 96 ASP A CA 1
ATOM 705 C C . ASP A 1 96 ? 13.607 -0.431 -18.873 1.00 58.62 96 ASP A C 1
ATOM 707 O O . ASP A 1 96 ? 14.574 -0.861 -18.237 1.00 58.62 96 ASP A O 1
ATOM 711 N N . THR A 1 97 ? 13.461 -0.709 -20.170 1.00 53.38 97 THR A N 1
ATOM 712 C CA . THR A 1 97 ? 14.497 -1.376 -20.952 1.00 53.38 97 THR A CA 1
ATOM 713 C C . THR A 1 97 ? 15.648 -0.393 -21.074 1.00 53.38 97 THR A C 1
ATOM 715 O O . THR A 1 97 ? 15.786 0.300 -22.082 1.00 53.38 97 THR A O 1
ATOM 718 N N . ILE A 1 98 ? 16.482 -0.306 -20.040 1.00 56.53 98 ILE A N 1
ATOM 719 C CA . ILE A 1 98 ? 17.727 0.446 -20.066 1.00 56.53 98 ILE A CA 1
ATOM 720 C C . ILE A 1 98 ? 18.701 -0.406 -20.885 1.00 56.53 98 ILE A C 1
ATOM 722 O O . ILE A 1 98 ? 19.483 -1.193 -20.364 1.00 56.53 98 ILE A O 1
ATOM 726 N N . GLY A 1 99 ? 18.559 -0.307 -22.210 1.00 54.91 99 GLY A N 1
ATOM 727 C CA . GLY A 1 99 ? 19.381 -0.982 -23.209 1.00 54.91 99 GLY A CA 1
ATOM 728 C C . GLY A 1 99 ? 19.221 -2.502 -23.247 1.00 54.91 99 GLY A C 1
ATOM 729 O O . GLY A 1 99 ? 20.126 -3.197 -22.827 1.00 54.91 99 GLY A O 1
ATOM 730 N N . ASN A 1 100 ? 18.126 -3.034 -23.806 1.00 58.03 100 ASN A N 1
ATOM 731 C CA . ASN A 1 100 ? 17.941 -4.463 -24.153 1.00 58.03 100 ASN A CA 1
ATOM 732 C C . ASN A 1 100 ? 18.233 -5.516 -23.053 1.00 58.03 100 ASN A C 1
ATOM 734 O O . ASN A 1 100 ? 18.224 -6.712 -23.345 1.00 58.03 100 ASN A O 1
ATOM 738 N N . VAL A 1 101 ? 18.484 -5.115 -21.806 1.00 62.12 101 VAL A N 1
ATOM 739 C CA . VAL A 1 101 ? 18.715 -6.017 -20.679 1.00 62.12 101 VAL A CA 1
ATOM 740 C C . VAL A 1 101 ? 17.394 -6.205 -19.947 1.00 62.12 101 VAL A C 1
ATOM 742 O O . VAL A 1 101 ? 16.815 -5.259 -19.419 1.00 62.12 101 VAL A O 1
ATOM 745 N N . GLN A 1 102 ? 16.913 -7.444 -19.926 1.00 64.12 102 GLN A N 1
ATOM 746 C CA . GLN A 1 102 ? 15.790 -7.841 -19.091 1.00 64.12 102 GLN A CA 1
ATOM 747 C C . GLN A 1 102 ? 16.291 -8.019 -17.654 1.00 64.12 102 GLN A C 1
ATOM 749 O O . GLN A 1 102 ? 17.087 -8.918 -17.379 1.00 64.12 102 GLN A O 1
ATOM 754 N N . TYR A 1 103 ? 15.825 -7.171 -16.738 1.00 66.00 103 TYR A N 1
ATOM 755 C CA . TYR A 1 103 ? 16.091 -7.330 -15.311 1.00 66.00 103 TYR A CA 1
ATOM 756 C C . TYR A 1 103 ? 15.049 -8.251 -14.682 1.00 66.00 103 TYR A C 1
ATOM 758 O O . TYR A 1 103 ? 13.851 -8.120 -14.932 1.00 66.00 103 TYR A O 1
ATOM 766 N N . ASN A 1 104 ? 15.508 -9.184 -13.851 1.00 76.25 104 ASN A N 1
ATOM 767 C CA . ASN A 1 104 ? 14.615 -9.907 -12.953 1.00 76.25 104 ASN A CA 1
ATOM 768 C C . ASN A 1 104 ? 14.225 -8.977 -11.789 1.00 76.25 104 ASN A C 1
ATOM 770 O O . ASN A 1 104 ? 14.989 -8.066 -11.465 1.00 76.25 104 ASN A O 1
ATOM 774 N N . TYR A 1 105 ? 13.060 -9.168 -11.174 1.00 74.81 105 TYR A N 1
ATOM 775 C CA . TYR A 1 105 ? 12.557 -8.267 -10.135 1.00 74.81 105 TYR A CA 1
ATOM 776 C C . TYR A 1 105 ? 12.324 -8.985 -8.804 1.00 74.81 105 TYR A C 1
ATOM 778 O O . TYR A 1 105 ? 11.893 -10.136 -8.785 1.00 74.81 105 TYR A O 1
ATOM 786 N N . ASP A 1 106 ? 12.536 -8.258 -7.710 1.00 82.62 106 ASP A N 1
ATOM 787 C CA . ASP A 1 106 ? 12.074 -8.625 -6.373 1.00 82.62 106 ASP A CA 1
ATOM 788 C C . ASP A 1 106 ? 10.932 -7.686 -5.971 1.00 82.62 106 ASP A C 1
ATOM 790 O O . ASP A 1 106 ? 11.056 -6.462 -6.087 1.00 82.62 106 ASP A O 1
ATOM 794 N N . ILE A 1 107 ? 9.816 -8.258 -5.509 1.00 82.88 107 ILE A N 1
ATOM 795 C CA . ILE A 1 107 ? 8.643 -7.503 -5.051 1.00 82.88 107 ILE A CA 1
ATOM 796 C C . ILE A 1 107 ? 8.595 -7.557 -3.532 1.00 82.88 107 ILE A C 1
ATOM 798 O O . ILE A 1 107 ? 8.463 -8.627 -2.938 1.00 82.88 107 ILE A O 1
ATOM 802 N N . GLU A 1 108 ? 8.643 -6.386 -2.914 1.00 86.38 108 GLU A N 1
ATOM 803 C CA . GLU A 1 108 ? 8.425 -6.200 -1.489 1.00 86.38 108 GLU A CA 1
ATOM 804 C C . GLU A 1 108 ? 7.113 -5.441 -1.290 1.00 86.38 108 GLU A C 1
ATOM 806 O O . GLU A 1 108 ? 6.845 -4.428 -1.940 1.00 86.38 108 GLU A O 1
ATOM 811 N N . MET A 1 109 ? 6.264 -5.966 -0.413 1.00 84.56 109 MET A N 1
ATOM 812 C CA . MET A 1 109 ? 4.922 -5.454 -0.193 1.00 84.56 109 MET A CA 1
ATOM 813 C C . MET A 1 109 ? 4.718 -5.131 1.274 1.00 84.56 109 MET A C 1
ATOM 815 O O . MET A 1 109 ? 5.053 -5.928 2.151 1.00 84.56 109 MET A O 1
ATOM 819 N N . SER A 1 110 ? 4.133 -3.969 1.539 1.00 82.25 110 SER A N 1
ATOM 820 C CA . SER A 1 110 ? 3.816 -3.539 2.897 1.00 82.25 110 SER A CA 1
ATOM 821 C C . SER A 1 110 ? 2.419 -2.932 2.933 1.00 82.25 110 SER A C 1
ATOM 823 O O . SER A 1 110 ? 2.090 -2.068 2.115 1.00 82.25 110 SER A O 1
ATOM 825 N N . SER A 1 111 ? 1.592 -3.392 3.873 1.00 77.06 111 SER A N 1
ATOM 826 C CA . SER A 1 111 ? 0.377 -2.676 4.265 1.00 77.06 111 SER A CA 1
ATOM 827 C C . SER A 1 111 ? 0.781 -1.369 4.942 1.00 77.06 111 SER A C 1
ATOM 829 O O . SER A 1 111 ? 1.704 -1.378 5.762 1.00 77.06 111 SER A O 1
ATOM 831 N N . VAL A 1 112 ? 0.127 -0.272 4.562 1.00 61.97 112 VAL A N 1
ATOM 832 C CA . VAL A 1 112 ? 0.394 1.075 5.092 1.00 61.97 112 VAL A CA 1
ATOM 833 C C . VAL A 1 112 ? -0.523 1.367 6.270 1.00 61.97 112 VAL A C 1
ATOM 835 O O . VAL A 1 112 ? -1.717 1.009 6.174 1.00 61.97 112 VAL A O 1
#

pLDDT: mean 76.84, std 13.52, range [49.62, 95.31]

Radius of gyration: 24.04 Å; chains: 1; bounding box: 58×33×71 Å

Secondary structure (DSSP, 8-state):
-HHHHHHHHHHHHHHHHHHHHHHS---TT--GGGGSTT--TT-SS--S--PPPTTTSTTEEEEEEEETTSS-EEEEEEEEEETTEEE--GGGS----SSS----EEEEEEE-

Organism: Lepeophtheirus salmonis (NCBI:txid72036)

Sequence (112 aa):
MWSLLLFVIVLSFSNFVHSFSTVLYEACGSSPSMNLKGCNPRSNRVTNGVAAEIGEIPWQISLAVRYLGTTSGASCGGSIISSNSILTAAHCFDADTIGNVQYNYDIEMSSV

Foldseek 3Di:
DVVVVVVVVVVVVVVVVVVVVVVVDPPQQQAPCPPPPQDDVVDPDRDPDDDGDVRNHQQKKWKWKDFPPDPDTDIFIWGDPDPPDIDGDPVNLPPPCPDVDDTDIDIDMDGD